Protein AF-A0A0S4XFN4-F1 (afdb_monomer_lite)

Organism: Ralstonia solanacearum (NCBI:txid305)

Structure (mmCIF, N/CA/C/O backbone):
data_AF-A0A0S4XFN4-F1
#
_entry.id   AF-A0A0S4XFN4-F1
#
loop_
_atom_site.group_PDB
_atom_site.id
_atom_site.type_symbol
_atom_site.label_atom_id
_atom_site.label_alt_id
_atom_site.label_comp_id
_atom_site.label_asym_id
_atom_site.label_entity_id
_atom_site.label_seq_id
_atom_site.pdbx_PDB_ins_code
_atom_site.Cartn_x
_atom_site.Cartn_y
_atom_site.Cartn_z
_atom_site.occupancy
_atom_site.B_iso_or_equiv
_atom_site.auth_seq_id
_atom_site.auth_comp_id
_atom_site.auth_asym_id
_atom_site.auth_atom_id
_atom_site.pdbx_PDB_model_num
ATOM 1 N N . MET A 1 1 ? -3.854 -12.424 0.498 1.00 67.44 1 MET A N 1
ATOM 2 C CA . MET A 1 1 ? -4.539 -12.427 1.811 1.00 67.44 1 MET A CA 1
ATOM 3 C C . MET A 1 1 ? -4.850 -10.984 2.187 1.00 67.44 1 MET A C 1
ATOM 5 O O . MET A 1 1 ? -4.017 -10.11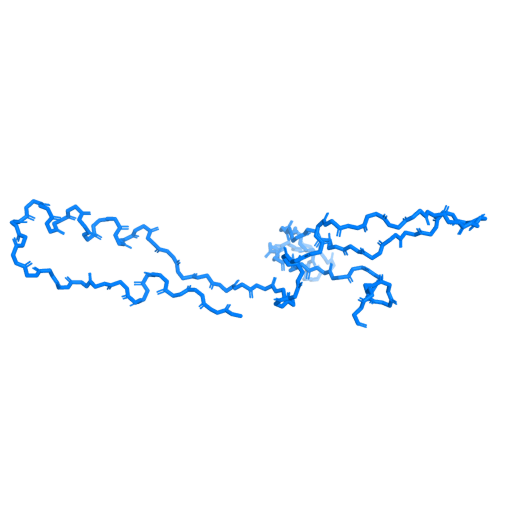9 1.930 1.00 67.44 1 MET A O 1
ATOM 9 N N . HIS A 1 2 ? -6.038 -10.716 2.727 1.00 80.19 2 HIS A N 1
ATOM 10 C CA . HIS A 1 2 ? -6.444 -9.388 3.195 1.00 80.19 2 HIS A CA 1
ATOM 11 C C . HIS A 1 2 ? -6.545 -9.426 4.715 1.00 80.19 2 HIS A C 1
ATOM 13 O O . HIS A 1 2 ? -7.244 -10.285 5.240 1.00 80.19 2 HIS A O 1
ATOM 19 N N . ASP A 1 3 ? -5.853 -8.521 5.394 1.00 85.25 3 ASP A N 1
ATOM 20 C CA . ASP A 1 3 ? -5.985 -8.312 6.832 1.00 85.25 3 ASP A CA 1
ATOM 21 C C . ASP A 1 3 ? -6.835 -7.054 7.040 1.00 85.25 3 ASP A C 1
ATOM 23 O O . ASP A 1 3 ? -6.391 -5.950 6.727 1.00 85.25 3 ASP A O 1
ATOM 27 N N . ARG A 1 4 ? -8.089 -7.226 7.470 1.00 90.50 4 ARG A N 1
ATOM 28 C CA . ARG A 1 4 ? -9.104 -6.162 7.564 1.00 90.50 4 ARG A CA 1
ATOM 29 C C . ARG A 1 4 ? -9.327 -5.692 9.002 1.00 90.50 4 ARG A C 1
ATOM 31 O O . ARG A 1 4 ? -10.453 -5.494 9.449 1.00 90.50 4 ARG A O 1
ATOM 38 N N . ALA A 1 5 ? -8.233 -5.528 9.740 1.00 90.94 5 ALA A N 1
ATOM 39 C CA . ALA A 1 5 ? -8.260 -5.195 11.159 1.00 90.94 5 ALA A CA 1
ATOM 40 C C . ALA A 1 5 ? -9.050 -3.915 11.497 1.00 90.94 5 ALA A C 1
ATOM 42 O O . ALA A 1 5 ? -9.652 -3.856 12.565 1.00 90.94 5 ALA A O 1
ATOM 43 N N . TYR A 1 6 ? -9.065 -2.899 10.627 1.00 92.62 6 TYR A N 1
ATOM 44 C CA . TYR A 1 6 ? -9.845 -1.679 10.856 1.00 92.62 6 TYR A CA 1
ATOM 45 C C . TYR A 1 6 ? -11.316 -1.875 10.493 1.00 92.62 6 TYR A C 1
ATOM 47 O O . TYR A 1 6 ? -12.203 -1.499 11.263 1.00 92.62 6 TYR A O 1
ATOM 55 N N . THR A 1 7 ? -11.576 -2.452 9.317 1.00 92.50 7 THR A N 1
ATOM 56 C CA . THR A 1 7 ? -12.943 -2.646 8.816 1.00 92.50 7 THR A CA 1
ATOM 57 C C . THR A 1 7 ? -13.747 -3.586 9.710 1.00 92.50 7 THR A C 1
ATOM 59 O O . THR A 1 7 ? -14.912 -3.306 9.992 1.00 92.50 7 THR A O 1
ATOM 62 N N . ASP A 1 8 ? -13.118 -4.647 10.212 1.00 94.31 8 ASP A N 1
ATOM 63 C CA . ASP A 1 8 ? -13.788 -5.669 11.018 1.00 94.31 8 ASP A CA 1
ATOM 64 C C . ASP A 1 8 ? -13.837 -5.309 12.518 1.00 94.31 8 ASP A C 1
ATOM 66 O O . ASP A 1 8 ? -14.423 -6.038 13.323 1.00 94.31 8 ASP A O 1
ATOM 70 N N . ALA A 1 9 ? -13.246 -4.180 12.929 1.00 92.44 9 ALA A N 1
ATOM 71 C CA . ALA A 1 9 ? -13.202 -3.784 14.331 1.00 92.44 9 ALA A CA 1
ATOM 72 C C . ALA A 1 9 ? -14.600 -3.426 14.887 1.00 92.44 9 ALA A C 1
ATOM 74 O O . ALA A 1 9 ? -15.328 -2.613 14.301 1.00 92.44 9 ALA A O 1
ATOM 75 N N . PRO A 1 10 ? -14.980 -3.945 16.071 1.00 91.75 10 PRO A N 1
ATOM 76 C CA . PRO A 1 10 ? -16.284 -3.673 16.660 1.00 91.75 10 PRO A CA 1
ATOM 77 C C . PRO A 1 10 ? -16.388 -2.216 17.125 1.00 91.75 10 PRO A C 1
ATOM 79 O O . PRO A 1 10 ? -15.597 -1.748 17.937 1.00 91.75 10 PRO A O 1
ATOM 82 N N . ARG A 1 11 ? -17.413 -1.497 16.654 1.00 88.62 11 ARG A N 1
ATOM 83 C CA . ARG A 1 11 ? -17.676 -0.099 17.057 1.00 88.62 11 ARG A CA 1
ATOM 84 C C . ARG A 1 11 ? -18.696 0.027 18.192 1.00 88.62 11 ARG A C 1
ATOM 86 O O . ARG A 1 11 ? -18.804 1.082 18.817 1.00 88.62 11 ARG A O 1
ATOM 93 N N . SER A 1 12 ? -19.434 -1.044 18.485 1.00 90.06 12 SER A N 1
ATOM 94 C CA . SER A 1 12 ? -20.398 -1.102 19.585 1.00 90.06 12 SER A CA 1
ATOM 95 C C . SER A 1 12 ? -19.869 -1.971 20.724 1.00 90.06 12 SER A C 1
ATOM 97 O O . SER A 1 12 ? -19.734 -3.183 20.577 1.00 90.06 12 SER A O 1
ATOM 99 N N . PHE A 1 13 ? -19.631 -1.358 21.883 1.00 87.50 13 PHE A N 1
ATOM 100 C CA . PHE A 1 13 ? -19.189 -2.066 23.086 1.00 87.50 13 PHE A CA 1
ATOM 101 C C . PHE A 1 13 ? -20.277 -2.035 24.160 1.00 87.50 13 PHE A C 1
ATOM 103 O O . PHE A 1 13 ? -20.596 -0.957 24.677 1.00 87.50 13 PHE A O 1
ATOM 110 N N . SER A 1 14 ? -20.850 -3.188 24.503 1.00 89.38 14 SER A N 1
ATOM 111 C CA . SER A 1 14 ? -21.749 -3.348 25.654 1.00 89.38 14 SER A CA 1
ATOM 112 C C . SER A 1 14 ? -20.949 -3.435 26.958 1.00 89.38 14 SER A C 1
ATOM 114 O O . SER A 1 14 ? -19.844 -3.969 26.980 1.00 89.38 14 SER A O 1
ATOM 116 N N . GLY A 1 15 ? -21.486 -2.897 28.056 1.00 88.62 15 GLY A N 1
ATOM 117 C CA . GLY A 1 15 ? -20.876 -3.024 29.390 1.00 88.62 15 GLY A CA 1
ATOM 118 C C . GLY A 1 15 ? -19.635 -2.158 29.657 1.00 88.62 15 GLY A C 1
ATOM 119 O O . GLY A 1 15 ? -19.111 -2.181 30.767 1.00 88.62 15 GLY A O 1
ATOM 120 N N . LEU A 1 16 ? -19.169 -1.356 28.689 1.00 87.12 16 LEU A N 1
ATOM 121 C CA . LEU A 1 16 ? -18.087 -0.388 28.904 1.00 87.12 16 LEU A CA 1
ATOM 122 C C . LEU A 1 16 ? -18.627 1.000 29.268 1.00 87.12 16 LEU A C 1
ATOM 124 O O . LEU A 1 16 ? -19.501 1.546 28.595 1.00 87.12 16 LEU A O 1
ATOM 128 N N . GLY A 1 17 ? -18.037 1.605 30.303 1.00 91.19 17 GLY A N 1
ATOM 129 C CA . GLY A 1 17 ? -18.274 3.006 30.653 1.00 91.19 17 GLY A CA 1
ATOM 130 C C . GLY A 1 17 ? -17.754 3.979 29.585 1.00 91.19 17 GLY A C 1
ATOM 131 O O . GLY A 1 17 ? -16.878 3.639 28.786 1.00 91.19 17 GLY A O 1
ATOM 132 N N . LYS A 1 18 ? -18.265 5.220 29.603 1.00 91.75 18 LYS A N 1
ATOM 133 C CA . LYS A 1 18 ? -18.005 6.250 28.573 1.00 91.75 18 LYS A CA 1
ATOM 134 C C . LYS A 1 18 ? -16.515 6.440 28.251 1.00 91.75 18 LYS A C 1
ATOM 136 O O . LYS A 1 18 ? -16.154 6.454 27.079 1.00 91.75 18 LYS A O 1
ATOM 141 N N . ARG A 1 19 ? -15.653 6.514 29.276 1.00 92.94 19 ARG A N 1
ATOM 142 C CA . ARG A 1 19 ? -14.198 6.691 29.114 1.00 92.94 19 ARG A CA 1
ATOM 143 C C . ARG A 1 19 ? -13.551 5.541 28.337 1.00 92.94 19 ARG A C 1
ATOM 145 O O . ARG A 1 19 ? -12.937 5.775 27.306 1.00 92.94 19 ARG A O 1
ATOM 152 N N . LYS A 1 20 ? -13.752 4.297 28.789 1.00 91.75 20 LYS A N 1
ATOM 153 C CA . LYS A 1 20 ? -13.171 3.112 28.133 1.00 91.75 20 LYS A CA 1
ATOM 154 C C . LYS A 1 20 ? -13.695 2.925 26.709 1.00 91.75 20 LYS A C 1
ATOM 156 O O . LYS A 1 20 ? -12.958 2.470 25.844 1.00 91.75 20 LYS A O 1
ATOM 161 N N . 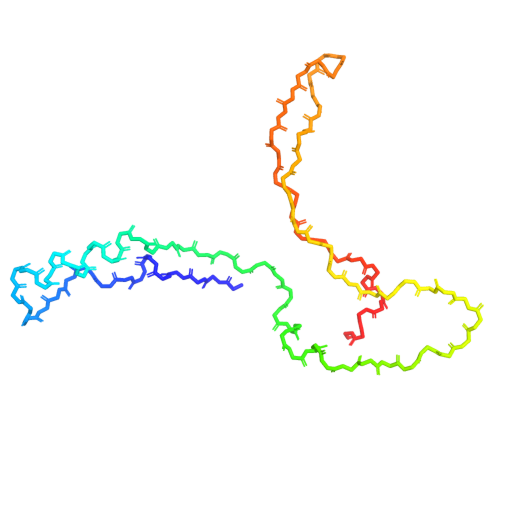ARG A 1 21 ? -14.957 3.288 26.448 1.00 92.62 21 ARG A N 1
ATOM 162 C CA . ARG A 1 21 ? -15.509 3.273 25.086 1.00 92.62 21 ARG A CA 1
ATOM 163 C C . ARG A 1 21 ? -14.776 4.268 24.177 1.00 92.62 21 ARG A C 1
ATOM 165 O O . ARG A 1 21 ? -14.450 3.908 23.053 1.00 92.62 21 ARG A O 1
ATOM 172 N N . ALA A 1 22 ? -14.505 5.483 24.656 1.00 93.25 22 ALA A N 1
ATOM 173 C CA . ALA A 1 22 ? -13.768 6.486 23.887 1.00 93.25 22 ALA A CA 1
ATOM 174 C C . ALA A 1 22 ? -12.325 6.040 23.590 1.00 93.25 22 ALA A C 1
ATOM 176 O O . ALA A 1 22 ? -11.883 6.151 22.452 1.00 93.25 22 ALA A O 1
ATOM 177 N N . GLU A 1 23 ? -11.633 5.461 24.577 1.00 94.88 23 GLU A N 1
ATOM 178 C CA . GLU A 1 23 ? -10.284 4.896 24.410 1.00 94.88 23 GLU A CA 1
ATOM 179 C C . GLU A 1 23 ? -10.257 3.801 23.334 1.00 94.88 23 GLU A C 1
ATOM 181 O O . GLU A 1 23 ? -9.457 3.873 22.405 1.00 94.88 23 GLU A O 1
ATOM 186 N N . ARG A 1 24 ? -11.188 2.838 23.383 1.00 92.81 24 ARG A N 1
ATOM 187 C CA . ARG A 1 24 ? -11.263 1.765 22.376 1.00 92.81 24 ARG A CA 1
ATOM 188 C C . ARG A 1 24 ? -11.576 2.276 20.974 1.00 92.81 24 ARG A C 1
ATOM 190 O O . ARG A 1 24 ? -11.009 1.779 20.010 1.00 92.81 24 ARG A O 1
ATOM 197 N N . LEU A 1 25 ? -12.446 3.276 20.841 1.00 94.25 25 LEU A N 1
ATOM 198 C CA . LEU A 1 25 ? -12.712 3.891 19.539 1.00 94.25 25 LEU A CA 1
ATOM 199 C C . LEU A 1 25 ? -11.485 4.644 19.001 1.00 94.25 25 LEU A C 1
ATOM 201 O O . LEU A 1 25 ? -11.235 4.600 17.798 1.00 94.25 25 LEU A O 1
ATOM 205 N N . ALA A 1 26 ? -10.707 5.292 19.872 1.00 94.62 26 ALA A N 1
ATOM 206 C CA . ALA A 1 26 ? -9.465 5.959 19.490 1.00 94.62 26 ALA A CA 1
ATOM 207 C C . ALA A 1 26 ? -8.372 4.963 19.065 1.00 94.62 26 ALA A C 1
ATOM 209 O O . ALA A 1 26 ? -7.649 5.228 18.108 1.00 94.62 26 ALA A O 1
ATOM 210 N N . GLU A 1 27 ? -8.271 3.811 19.734 1.00 93.69 27 GLU A N 1
ATOM 211 C CA . GLU A 1 27 ? -7.387 2.712 19.322 1.00 93.69 27 GLU A CA 1
ATOM 212 C C . GLU A 1 27 ? -7.799 2.139 17.963 1.00 93.69 27 GLU A C 1
ATOM 214 O O . GLU A 1 27 ? -6.957 1.993 17.081 1.00 93.69 27 GLU A O 1
ATOM 219 N N . ILE A 1 28 ? -9.097 1.885 17.755 1.00 94.25 28 ILE A N 1
ATOM 220 C CA . ILE A 1 28 ? -9.614 1.428 16.457 1.00 94.25 28 ILE A CA 1
ATOM 221 C C . ILE A 1 28 ? -9.301 2.445 15.360 1.00 94.25 28 ILE A C 1
ATOM 223 O O . ILE A 1 28 ? -8.926 2.052 14.263 1.00 94.25 28 ILE A O 1
ATOM 227 N N . GLY A 1 29 ? -9.392 3.745 15.652 1.00 91.75 29 GLY A N 1
ATOM 228 C CA . GLY A 1 29 ? -9.038 4.814 14.715 1.00 91.75 29 GLY A CA 1
ATOM 229 C C . GLY A 1 29 ? -7.595 4.769 14.195 1.00 91.75 29 GLY A C 1
ATOM 230 O O . GLY A 1 29 ? -7.318 5.367 13.161 1.00 91.75 29 GLY A O 1
ATOM 231 N N . GLN A 1 30 ? -6.693 4.063 14.882 1.00 92.88 30 GLN A N 1
ATOM 232 C CA . GLN A 1 30 ? -5.292 3.893 14.483 1.00 92.88 30 GLN A CA 1
ATOM 233 C C . GLN A 1 30 ? -5.038 2.595 13.703 1.00 92.88 30 GLN A C 1
ATOM 235 O O . GLN A 1 30 ? -3.920 2.369 13.239 1.00 92.88 30 GLN A O 1
ATOM 240 N N . LEU A 1 31 ? -6.042 1.723 13.572 1.00 93.25 31 LEU A N 1
ATOM 241 C CA . LEU A 1 31 ? -5.925 0.502 12.782 1.00 93.25 31 LEU A CA 1
ATOM 242 C C . LEU A 1 31 ? -5.990 0.833 11.288 1.00 93.25 31 LEU A C 1
ATOM 244 O O . LEU A 1 31 ? -6.681 1.758 10.863 1.00 93.25 31 LEU A O 1
ATOM 248 N N . TYR A 1 32 ? -5.303 0.027 10.483 1.00 92.44 32 TYR A N 1
ATOM 249 C CA . TYR A 1 32 ? -5.352 0.099 9.027 1.00 92.44 32 TYR A CA 1
ATOM 250 C C . TYR A 1 32 ? -5.587 -1.294 8.460 1.00 92.44 32 TYR A C 1
ATOM 252 O O . TYR A 1 32 ? -5.008 -2.270 8.941 1.00 92.44 32 TYR A O 1
ATOM 260 N N . ASP A 1 33 ? -6.382 -1.371 7.397 1.00 91.56 33 ASP A N 1
ATOM 261 C CA . ASP A 1 33 ? -6.492 -2.590 6.606 1.00 91.56 33 ASP A CA 1
ATOM 262 C C . ASP A 1 33 ? -5.242 -2.756 5.737 1.00 91.56 33 ASP A C 1
ATOM 264 O O . ASP A 1 33 ? -4.722 -1.797 5.159 1.00 91.56 33 ASP A O 1
ATOM 268 N N . ARG A 1 34 ? -4.738 -3.986 5.639 1.00 86.81 34 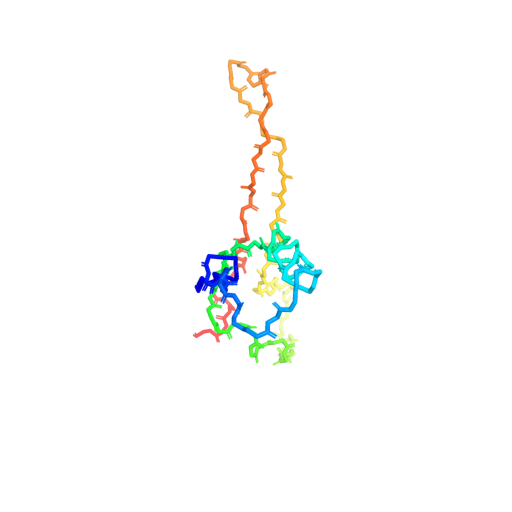ARG A N 1
ATOM 269 C CA . ARG A 1 34 ? -3.494 -4.306 4.939 1.00 86.81 34 ARG A CA 1
ATOM 270 C C . ARG A 1 34 ? -3.728 -5.357 3.865 1.00 86.81 34 ARG A C 1
ATOM 272 O O . ARG A 1 34 ? -4.346 -6.399 4.081 1.00 86.81 34 ARG A O 1
ATOM 279 N N . HIS A 1 35 ? -3.159 -5.101 2.693 1.00 81.62 35 HIS A N 1
ATOM 280 C CA . HIS A 1 35 ? -3.055 -6.083 1.620 1.00 81.62 35 HIS A CA 1
ATOM 281 C C . HIS A 1 35 ? -1.704 -6.789 1.740 1.00 81.62 35 HIS A C 1
ATOM 283 O O . HIS A 1 35 ? -0.656 -6.171 1.549 1.00 81.62 35 HIS A O 1
ATOM 289 N N . ILE A 1 36 ? -1.718 -8.082 2.060 1.00 77.94 36 ILE A N 1
ATOM 290 C CA . ILE A 1 36 ? -0.494 -8.883 2.138 1.00 77.94 36 ILE A CA 1
ATOM 291 C C . ILE A 1 36 ? -0.151 -9.341 0.720 1.00 77.94 36 ILE A C 1
ATOM 293 O O . ILE A 1 36 ? -0.863 -10.166 0.136 1.00 77.94 36 ILE A O 1
ATOM 297 N N . VAL 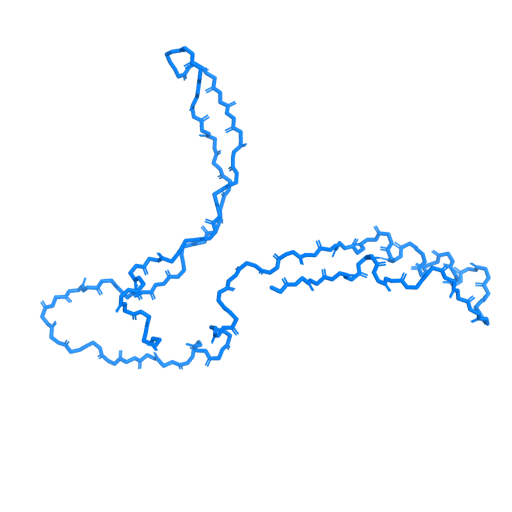A 1 37 ? 0.922 -8.773 0.164 1.00 70.44 37 VAL A N 1
ATOM 298 C CA . VAL A 1 37 ? 1.422 -9.068 -1.185 1.00 70.44 37 VAL A CA 1
ATOM 299 C C . VAL A 1 37 ? 2.632 -9.995 -1.086 1.00 70.44 37 VAL A C 1
ATOM 301 O O . VAL A 1 37 ? 3.718 -9.576 -0.696 1.00 70.44 37 VAL A O 1
ATOM 304 N N . GLY A 1 38 ? 2.427 -11.255 -1.459 1.00 65.44 38 GLY A N 1
ATOM 305 C CA . GLY A 1 38 ? 3.438 -12.307 -1.536 1.00 65.44 38 GLY A CA 1
ATOM 306 C C . GLY A 1 38 ? 2.770 -13.664 -1.818 1.00 65.44 38 GLY A C 1
ATOM 307 O O . GLY A 1 38 ? 1.571 -13.806 -1.565 1.00 65.44 38 GLY A O 1
ATOM 308 N N . PRO A 1 39 ? 3.486 -14.667 -2.352 1.00 61.06 39 PRO A N 1
ATOM 309 C CA . PRO A 1 39 ? 3.027 -16.046 -2.343 1.00 61.06 39 PRO A CA 1
ATOM 310 C C . PRO A 1 39 ? 2.885 -16.474 -0.884 1.00 61.06 39 PRO A C 1
ATOM 312 O O . PRO A 1 39 ? 3.814 -16.299 -0.098 1.00 61.06 39 PRO A O 1
ATOM 315 N N . ALA A 1 40 ? 1.743 -17.061 -0.532 1.00 52.50 40 ALA A N 1
ATOM 316 C CA . ALA A 1 40 ? 1.392 -17.474 0.830 1.00 52.50 40 ALA A CA 1
ATOM 317 C C . ALA A 1 40 ? 2.300 -18.574 1.438 1.00 52.50 40 ALA A C 1
ATOM 319 O O . ALA A 1 40 ? 1.969 -19.123 2.479 1.00 52.50 40 ALA A O 1
ATOM 320 N N . ILE A 1 41 ? 3.419 -18.920 0.791 1.00 50.41 41 ILE A N 1
ATOM 321 C CA . ILE A 1 41 ? 4.216 -20.126 1.062 1.00 50.41 41 ILE A CA 1
ATOM 322 C C . ILE A 1 41 ? 5.607 -19.799 1.646 1.00 50.41 41 ILE A C 1
ATOM 324 O O . ILE A 1 41 ? 6.274 -20.678 2.178 1.00 50.41 41 ILE A O 1
ATOM 328 N N . LEU A 1 42 ? 6.072 -18.544 1.627 1.00 52.16 42 LEU A N 1
ATOM 329 C CA . LEU A 1 42 ? 7.478 -18.249 1.961 1.00 52.16 42 LEU A CA 1
ATOM 330 C C . LEU A 1 42 ? 7.771 -17.848 3.415 1.00 52.16 42 LEU A C 1
ATOM 332 O O . LEU A 1 42 ? 8.942 -17.668 3.741 1.00 52.16 42 LEU A O 1
ATOM 336 N N . ASP A 1 43 ? 6.779 -17.804 4.306 1.00 48.62 43 ASP A N 1
ATOM 337 C CA . ASP A 1 43 ? 7.064 -17.673 5.747 1.00 48.62 43 ASP A CA 1
ATOM 338 C C . ASP A 1 43 ? 7.597 -18.988 6.355 1.00 48.62 43 ASP A C 1
ATOM 340 O O . ASP A 1 43 ? 8.191 -18.980 7.431 1.00 48.62 43 ASP A O 1
ATOM 344 N N . ALA A 1 44 ? 7.477 -20.115 5.639 1.00 44.88 44 ALA A N 1
ATOM 345 C CA . ALA A 1 44 ? 8.001 -21.418 6.061 1.00 44.88 44 ALA A CA 1
ATOM 346 C C . ALA A 1 44 ? 9.465 -21.686 5.638 1.00 44.88 44 ALA A C 1
ATOM 348 O O . ALA A 1 44 ? 10.034 -22.698 6.034 1.00 44.88 44 ALA A O 1
ATOM 349 N N . GLY A 1 45 ? 10.087 -20.812 4.833 1.00 43.78 45 GLY A N 1
ATOM 350 C CA . GLY A 1 45 ? 11.331 -21.123 4.108 1.00 43.78 45 GLY A CA 1
ATOM 351 C C . GLY A 1 45 ? 12.551 -20.253 4.424 1.00 43.78 45 GLY A C 1
ATOM 352 O O . GLY A 1 45 ? 13.517 -20.271 3.663 1.00 43.78 45 GLY A O 1
ATOM 353 N N . LEU A 1 46 ? 12.544 -19.470 5.511 1.00 46.34 46 LEU A N 1
ATOM 354 C CA . LEU A 1 46 ? 13.741 -18.725 5.951 1.00 46.34 46 LEU A CA 1
ATOM 355 C C . LEU A 1 46 ? 14.870 -19.641 6.461 1.00 46.34 46 LEU A C 1
ATOM 357 O O . LEU A 1 46 ? 15.998 -19.189 6.656 1.00 46.34 46 LEU A O 1
ATOM 361 N N . THR A 1 47 ? 14.607 -20.934 6.612 1.00 43.84 47 THR A N 1
ATOM 362 C CA . THR A 1 47 ? 15.591 -21.967 6.919 1.00 43.84 47 THR A CA 1
ATOM 363 C C . THR A 1 47 ? 15.695 -22.898 5.720 1.00 43.84 47 THR A C 1
ATOM 365 O O . THR A 1 47 ? 14.779 -23.651 5.446 1.00 43.84 47 THR A O 1
ATOM 368 N N . HIS A 1 48 ? 16.770 -22.776 4.951 1.00 41.22 48 HIS A N 1
ATOM 369 C CA . HIS A 1 48 ? 17.505 -23.840 4.252 1.00 41.22 48 HIS A CA 1
ATOM 370 C C . HIS A 1 48 ? 18.471 -23.100 3.322 1.00 41.22 48 HIS A C 1
ATOM 372 O O . HIS A 1 48 ? 18.148 -22.666 2.211 1.00 41.22 48 HIS A O 1
ATOM 378 N N . GLY A 1 49 ? 19.662 -22.832 3.855 1.00 46.59 49 GLY A N 1
ATOM 379 C CA . GLY A 1 49 ? 20.830 -22.634 3.016 1.00 46.59 49 GLY A CA 1
ATOM 380 C C . GLY A 1 49 ? 21.177 -23.992 2.426 1.00 46.59 49 GLY A C 1
ATOM 381 O O . GLY A 1 49 ? 21.533 -24.898 3.169 1.00 46.59 49 GLY A O 1
ATOM 382 N N . LEU A 1 50 ? 21.025 -24.143 1.114 1.00 48.88 50 LEU A N 1
ATOM 383 C CA . LEU A 1 50 ? 21.687 -25.226 0.398 1.00 48.88 50 LEU A CA 1
ATOM 384 C C . LEU A 1 50 ? 23.127 -24.778 0.102 1.00 48.88 50 LEU A C 1
ATOM 386 O O . LEU A 1 50 ? 23.325 -23.599 -0.221 1.00 48.88 50 LEU A O 1
ATOM 390 N N . PRO A 1 51 ? 24.127 -25.665 0.254 1.00 48.44 51 PRO A N 1
ATOM 391 C CA . PRO A 1 51 ? 25.506 -25.331 -0.051 1.00 48.44 51 PRO A CA 1
ATOM 392 C C . PRO A 1 51 ? 25.632 -25.116 -1.561 1.00 48.44 51 PRO A C 1
ATOM 394 O O . PRO A 1 51 ? 25.081 -25.874 -2.357 1.00 48.44 51 PRO A O 1
ATOM 397 N N . ALA A 1 52 ? 26.314 -24.037 -1.939 1.00 49.38 52 ALA A N 1
ATOM 398 C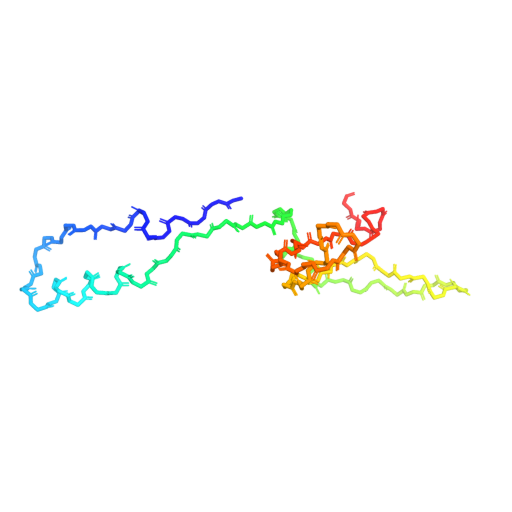 CA . ALA A 1 52 ? 26.678 -23.779 -3.320 1.00 49.38 52 ALA A CA 1
ATOM 399 C C . ALA A 1 52 ? 27.773 -24.774 -3.711 1.00 49.38 52 ALA A C 1
ATOM 401 O O . ALA A 1 52 ? 28.889 -24.668 -3.203 1.00 49.38 52 ALA A O 1
ATOM 402 N N . ASP A 1 53 ? 27.433 -25.723 -4.577 1.00 53.22 53 ASP A N 1
ATOM 403 C CA . ASP A 1 53 ? 28.416 -26.489 -5.327 1.00 53.22 53 ASP A CA 1
ATOM 404 C C . ASP A 1 53 ? 28.446 -25.988 -6.777 1.00 53.22 53 ASP A C 1
ATOM 406 O O . ASP A 1 53 ? 27.410 -25.685 -7.371 1.00 53.22 53 ASP A O 1
ATOM 410 N N . ASP A 1 54 ? 29.673 -25.904 -7.273 1.00 49.38 54 ASP A N 1
ATOM 411 C CA . ASP A 1 54 ? 30.149 -25.631 -8.627 1.00 49.38 54 ASP A CA 1
ATOM 412 C C . ASP A 1 54 ? 30.188 -24.186 -9.202 1.00 49.38 54 ASP A C 1
ATOM 414 O O . ASP A 1 54 ? 29.202 -23.562 -9.600 1.00 49.38 54 ASP A O 1
ATOM 418 N N . GLY A 1 55 ? 31.425 -23.679 -9.309 1.00 52.38 55 GLY A N 1
ATOM 419 C CA . GLY A 1 55 ? 31.973 -23.012 -10.502 1.00 52.38 55 GLY A CA 1
ATOM 420 C C . GLY A 1 55 ? 31.577 -21.573 -10.847 1.00 52.38 55 GLY A C 1
ATOM 421 O O . GLY A 1 55 ? 32.422 -20.815 -11.325 1.00 52.38 55 GLY A O 1
ATOM 422 N N . HIS A 1 56 ? 30.341 -21.140 -10.595 1.00 55.75 56 HIS A N 1
ATOM 423 C CA . HIS A 1 56 ? 29.866 -19.810 -10.988 1.00 55.75 56 HIS A CA 1
ATOM 424 C C . HIS A 1 56 ? 29.032 -19.174 -9.873 1.00 55.75 56 HIS A C 1
ATOM 426 O O . HIS A 1 56 ? 28.103 -19.778 -9.345 1.00 55.75 56 HIS A O 1
ATOM 432 N N . ARG A 1 57 ? 29.343 -17.923 -9.492 1.00 62.88 57 ARG A N 1
ATOM 433 C CA . ARG A 1 57 ? 28.603 -17.188 -8.448 1.00 62.88 57 ARG A CA 1
ATOM 434 C C . ARG A 1 57 ? 27.246 -16.733 -8.979 1.00 62.88 57 ARG A C 1
ATOM 436 O O . ARG A 1 57 ? 27.026 -15.558 -9.265 1.00 62.88 57 ARG A O 1
ATOM 443 N N . GLU A 1 58 ? 26.337 -17.678 -9.140 1.00 66.06 58 GLU A N 1
ATOM 444 C CA . GLU A 1 58 ? 24.989 -17.409 -9.601 1.00 66.06 58 GLU A CA 1
ATOM 445 C C . GLU A 1 58 ? 24.122 -16.884 -8.447 1.00 66.06 58 GLU A C 1
ATOM 447 O O . GLU A 1 58 ? 24.171 -17.365 -7.313 1.00 66.06 58 GLU A O 1
ATOM 452 N N . VAL A 1 59 ? 23.330 -15.845 -8.715 1.00 69.06 59 VAL A N 1
ATOM 453 C CA . VAL A 1 59 ? 22.539 -15.159 -7.684 1.00 69.06 59 VAL A CA 1
ATOM 454 C C . VAL A 1 59 ? 21.308 -15.992 -7.316 1.00 69.06 59 VAL A C 1
ATOM 456 O O . VAL A 1 59 ? 20.487 -16.316 -8.175 1.00 69.06 59 VAL A O 1
ATOM 459 N N . ARG A 1 60 ? 21.157 -16.297 -6.020 1.00 76.00 60 ARG A N 1
ATOM 460 C CA . ARG A 1 60 ? 19.995 -17.002 -5.453 1.00 76.00 60 ARG A CA 1
ATOM 461 C C . ARG A 1 60 ? 18.691 -16.232 -5.704 1.00 76.00 60 ARG A C 1
ATOM 463 O O . ARG A 1 60 ? 18.664 -14.997 -5.646 1.00 76.00 60 ARG A O 1
ATOM 470 N N . GLY A 1 61 ? 17.602 -16.975 -5.919 1.00 83.31 61 GLY A N 1
ATOM 471 C CA . GLY A 1 61 ? 16.255 -16.412 -5.955 1.00 83.31 61 GLY A CA 1
ATOM 472 C C . GLY A 1 61 ? 15.918 -15.698 -4.648 1.00 83.31 61 GLY A C 1
ATOM 473 O O . GLY A 1 61 ? 16.100 -16.256 -3.566 1.00 83.31 61 GLY A O 1
ATOM 474 N N . HIS A 1 62 ? 15.491 -14.440 -4.733 1.00 83.56 62 HIS A N 1
ATOM 475 C CA . HIS A 1 62 ? 15.200 -13.620 -3.557 1.00 83.56 62 HIS A CA 1
ATOM 476 C C . HIS A 1 62 ? 14.149 -12.549 -3.851 1.00 83.56 62 HIS A C 1
ATOM 478 O O . HIS A 1 62 ? 13.876 -12.193 -5.001 1.00 83.56 62 HIS A O 1
ATOM 484 N N . TRP A 1 63 ? 13.589 -11.995 -2.778 1.00 82.94 63 TRP A N 1
ATOM 485 C CA . TRP A 1 63 ? 12.708 -10.840 -2.844 1.00 82.94 63 TRP A CA 1
ATOM 486 C C . TRP A 1 63 ? 13.501 -9.553 -2.957 1.00 82.94 63 TRP A C 1
ATOM 488 O O . TRP A 1 63 ? 14.276 -9.198 -2.066 1.00 82.94 63 TRP A O 1
ATOM 498 N N . ARG A 1 64 ? 13.238 -8.793 -4.015 1.00 84.88 64 ARG A N 1
ATOM 499 C CA . ARG A 1 64 ? 13.667 -7.403 -4.075 1.00 84.88 64 ARG A CA 1
ATOM 500 C C . ARG A 1 64 ? 12.679 -6.545 -3.290 1.00 84.88 64 ARG A C 1
ATOM 502 O O . ARG A 1 64 ? 11.485 -6.540 -3.595 1.00 84.88 64 ARG A O 1
ATOM 509 N N . ARG A 1 65 ? 13.193 -5.824 -2.285 1.00 85.81 65 ARG A N 1
ATOM 510 C CA . ARG A 1 65 ? 12.398 -4.963 -1.396 1.00 85.81 65 ARG A CA 1
ATOM 511 C C . ARG A 1 65 ? 11.595 -3.917 -2.190 1.00 85.81 65 ARG A C 1
ATOM 513 O O . ARG A 1 65 ? 12.150 -3.307 -3.114 1.00 85.81 65 ARG A O 1
ATOM 520 N N . PRO A 1 66 ? 10.322 -3.678 -1.822 1.00 90.50 66 PRO A N 1
ATOM 521 C CA . PRO A 1 66 ? 9.556 -2.582 -2.391 1.00 90.50 66 PRO A CA 1
ATOM 522 C C . PRO A 1 66 ? 10.153 -1.242 -1.963 1.00 90.50 66 PRO A C 1
ATOM 524 O O . PRO A 1 66 ? 10.743 -1.127 -0.888 1.00 90.50 66 PRO A O 1
ATOM 527 N N . HIS A 1 67 ? 10.003 -0.228 -2.804 1.00 93.12 67 HIS A N 1
ATOM 528 C CA . HIS A 1 67 ? 10.489 1.117 -2.510 1.00 93.12 67 HIS A CA 1
ATOM 529 C C . HIS A 1 67 ? 9.719 2.165 -3.309 1.00 93.12 67 HIS A C 1
ATOM 531 O O . HIS A 1 67 ? 9.118 1.877 -4.346 1.00 93.12 67 HIS A O 1
ATOM 537 N N . PHE A 1 68 ? 9.769 3.405 -2.833 1.00 96.19 68 PHE A N 1
ATOM 538 C CA . PHE A 1 68 ? 9.312 4.548 -3.605 1.00 96.19 68 PHE A CA 1
ATOM 539 C C . PHE A 1 68 ? 10.427 5.056 -4.515 1.00 96.19 68 PHE A C 1
ATOM 541 O O . PHE A 1 68 ? 11.598 5.076 -4.136 1.00 96.19 68 PHE A O 1
ATOM 548 N N . LYS A 1 69 ? 10.058 5.490 -5.719 1.00 96.06 69 LYS A N 1
ATOM 549 C CA . LYS A 1 69 ? 10.981 6.079 -6.690 1.00 96.06 69 LYS A CA 1
ATOM 550 C C . LYS A 1 69 ? 10.371 7.338 -7.292 1.00 96.06 69 LYS A C 1
ATOM 552 O O . LYS A 1 69 ? 9.197 7.350 -7.652 1.00 96.06 69 LYS A O 1
ATOM 557 N N . MET A 1 70 ? 11.186 8.375 -7.468 1.00 97.56 70 MET A N 1
ATOM 558 C CA . MET A 1 70 ? 10.825 9.512 -8.316 1.00 97.56 70 MET A CA 1
ATOM 559 C C . MET A 1 70 ? 11.016 9.126 -9.784 1.00 97.56 70 MET A C 1
ATOM 561 O O . MET A 1 70 ? 12.144 8.986 -10.259 1.00 97.56 70 MET A O 1
ATOM 565 N N . GLN A 1 71 ? 9.916 8.920 -10.506 1.00 97.06 71 GLN A N 1
ATOM 566 C CA . GLN A 1 71 ? 9.934 8.543 -11.914 1.00 97.06 71 GLN A CA 1
ATOM 567 C C . GLN A 1 71 ? 9.825 9.784 -12.822 1.00 97.06 71 GLN A C 1
ATOM 569 O O . GLN A 1 71 ? 8.884 10.573 -12.668 1.00 97.06 71 GLN A O 1
ATOM 574 N N . PRO A 1 72 ? 10.753 9.965 -13.781 1.00 97.50 72 PRO A N 1
ATOM 575 C CA . PRO A 1 72 ? 10.635 10.993 -14.810 1.00 97.50 72 PRO A CA 1
ATOM 576 C C . PRO A 1 72 ? 9.437 10.737 -15.735 1.00 97.50 72 PRO A C 1
ATOM 578 O O . PRO A 1 72 ? 9.150 9.590 -16.078 1.00 97.50 72 PRO A O 1
ATOM 581 N N . HIS A 1 73 ? 8.738 11.800 -16.137 1.00 96.25 73 HIS A N 1
ATOM 582 C CA . HIS A 1 73 ? 7.634 11.740 -17.103 1.00 96.25 73 HIS A CA 1
ATOM 583 C C . HIS A 1 73 ? 7.392 13.103 -17.780 1.00 96.25 73 HIS A C 1
ATOM 585 O O . HIS A 1 73 ? 8.068 14.084 -17.467 1.00 96.25 73 HIS A O 1
ATOM 591 N N . GLY A 1 74 ? 6.423 13.158 -18.700 1.00 95.69 74 GLY A N 1
ATOM 592 C CA . GLY A 1 74 ? 6.066 14.366 -19.452 1.00 95.69 74 GLY A CA 1
ATOM 593 C C . GLY A 1 74 ? 7.009 14.658 -20.630 1.00 95.69 74 GLY A C 1
ATOM 594 O O . GLY A 1 74 ? 7.957 13.898 -20.861 1.00 95.69 74 GLY A O 1
ATOM 595 N N . PRO A 1 75 ? 6.760 15.744 -21.387 1.00 97.19 75 PRO A N 1
ATOM 596 C CA . PRO A 1 75 ? 7.610 16.149 -22.504 1.00 97.19 75 PRO A CA 1
ATOM 597 C C . PRO A 1 75 ? 9.065 16.292 -22.055 1.00 97.19 75 PRO A C 1
ATOM 599 O O . PRO A 1 75 ? 9.347 16.930 -21.037 1.00 97.19 75 PRO A O 1
ATOM 602 N N . ASN A 1 76 ? 9.981 15.658 -22.787 1.00 95.19 76 ASN A N 1
ATOM 603 C CA . ASN A 1 76 ? 11.417 15.637 -22.491 1.00 95.19 76 ASN A CA 1
ATOM 604 C C . ASN A 1 76 ? 11.772 15.190 -21.059 1.00 95.19 76 ASN A C 1
ATOM 606 O O . ASN A 1 76 ? 12.783 15.627 -20.515 1.00 95.19 76 ASN A O 1
ATOM 610 N N . ALA A 1 77 ? 10.945 14.345 -20.425 1.00 93.31 77 ALA A N 1
ATOM 611 C CA . ALA A 1 77 ? 11.164 13.885 -19.051 1.00 93.31 77 ALA A CA 1
ATOM 612 C C . ALA A 1 77 ? 11.346 15.042 -18.043 1.00 93.31 77 ALA A C 1
ATOM 614 O O . ALA A 1 77 ? 12.095 14.918 -17.072 1.00 93.31 77 ALA A O 1
ATOM 615 N N . SER A 1 78 ? 10.670 16.169 -18.270 1.00 96.19 78 SER A N 1
ATOM 616 C CA . SER A 1 78 ? 10.781 17.385 -17.451 1.00 96.19 78 SER A CA 1
ATOM 617 C C . SER A 1 78 ? 10.096 17.276 -16.086 1.00 96.19 78 SER A C 1
ATOM 619 O O . SER A 1 78 ? 10.491 17.956 -15.142 1.00 96.19 78 SER A O 1
ATOM 621 N N . LEU A 1 79 ? 9.110 16.389 -15.937 1.00 97.75 79 LEU A N 1
ATOM 622 C CA . LEU A 1 79 ? 8.329 16.236 -14.709 1.00 97.75 79 LEU A CA 1
ATOM 623 C C . LEU A 1 79 ? 8.780 15.011 -13.902 1.00 97.75 79 LEU A C 1
ATOM 625 O O . LEU A 1 79 ? 9.422 14.086 -14.412 1.00 97.75 79 LEU A O 1
ATOM 629 N N . ARG A 1 80 ? 8.442 14.977 -12.610 1.00 97.62 80 ARG A N 1
ATOM 630 C CA . ARG A 1 80 ? 8.718 13.850 -11.704 1.00 97.62 80 ARG A CA 1
ATOM 631 C C . ARG A 1 80 ? 7.437 13.447 -10.984 1.00 97.62 80 ARG A C 1
ATOM 633 O O . ARG A 1 80 ? 6.708 14.311 -10.515 1.00 97.62 80 ARG A O 1
ATOM 640 N N . LYS A 1 81 ? 7.164 12.146 -10.893 1.00 96.56 81 LYS A N 1
ATOM 641 C CA . LYS A 1 81 ? 6.067 11.599 -10.083 1.00 96.56 81 LYS A CA 1
ATOM 642 C C . LYS A 1 81 ? 6.607 10.582 -9.091 1.00 96.56 81 LYS A C 1
ATOM 644 O O . LYS A 1 81 ? 7.496 9.805 -9.441 1.00 96.56 81 LYS A O 1
ATOM 649 N N . LEU A 1 82 ? 6.077 10.580 -7.874 1.00 97.06 82 LEU A N 1
ATOM 650 C CA . LEU A 1 82 ? 6.389 9.547 -6.894 1.00 97.06 82 LEU A CA 1
ATOM 651 C C . LEU A 1 82 ? 5.598 8.287 -7.252 1.00 97.06 82 LEU A C 1
ATOM 653 O O . LEU A 1 82 ? 4.375 8.335 -7.365 1.00 97.06 82 LEU A O 1
ATOM 657 N N . VAL A 1 83 ? 6.290 7.169 -7.4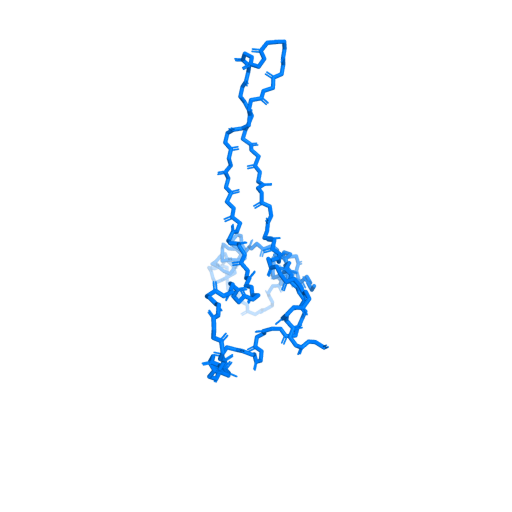56 1.00 95.88 83 VAL A N 1
ATOM 658 C CA . VAL A 1 83 ? 5.660 5.869 -7.718 1.00 95.88 83 VAL A CA 1
ATOM 659 C C . VAL A 1 83 ? 6.098 4.853 -6.680 1.00 95.88 83 VAL A C 1
ATOM 661 O O . VAL A 1 83 ? 7.251 4.854 -6.243 1.00 95.88 83 VAL A O 1
ATOM 664 N N . PHE A 1 84 ? 5.176 3.975 -6.300 1.00 93.06 84 PHE A N 1
ATOM 665 C CA . PHE A 1 84 ? 5.485 2.804 -5.497 1.00 93.06 84 PHE A CA 1
ATOM 666 C C . PHE A 1 84 ? 5.873 1.650 -6.419 1.00 93.06 84 PHE A C 1
ATOM 668 O O . PHE A 1 84 ? 5.080 1.220 -7.257 1.00 93.06 84 PHE A O 1
ATOM 675 N N . ILE A 1 85 ? 7.096 1.151 -6.267 1.00 92.31 85 ILE A N 1
ATOM 676 C CA . ILE A 1 85 ? 7.550 -0.063 -6.935 1.00 92.31 85 ILE A CA 1
ATOM 677 C C . ILE A 1 85 ? 7.319 -1.215 -5.964 1.00 92.31 85 ILE A C 1
ATOM 679 O O . ILE A 1 85 ? 7.971 -1.304 -4.921 1.00 92.31 85 ILE A O 1
ATOM 683 N N . GLY A 1 86 ? 6.366 -2.077 -6.318 1.00 88.88 86 GLY A N 1
ATOM 684 C CA . GLY A 1 86 ? 6.002 -3.243 -5.523 1.00 88.88 86 GLY A CA 1
ATOM 685 C C . GLY A 1 86 ? 7.137 -4.269 -5.396 1.00 88.88 86 GLY A C 1
ATOM 686 O O . GLY A 1 86 ? 8.119 -4.225 -6.146 1.00 88.88 86 GLY A O 1
ATOM 687 N N . PRO A 1 87 ? 7.013 -5.209 -4.446 1.00 88.31 87 PRO A N 1
ATOM 688 C CA . PRO A 1 87 ? 7.996 -6.271 -4.268 1.00 88.31 87 PRO A CA 1
ATOM 689 C C . PRO A 1 87 ? 8.092 -7.119 -5.544 1.00 88.31 87 PRO A C 1
ATOM 691 O O . PRO A 1 87 ? 7.084 -7.428 -6.175 1.00 88.31 87 PRO A O 1
ATOM 694 N N . THR A 1 88 ? 9.310 -7.484 -5.946 1.00 87.94 88 THR A N 1
ATOM 695 C CA . THR A 1 88 ? 9.551 -8.302 -7.149 1.00 87.94 88 THR A CA 1
ATOM 696 C C . THR A 1 88 ? 10.326 -9.557 -6.776 1.00 87.94 88 THR A C 1
ATOM 698 O O . THR A 1 88 ? 11.311 -9.471 -6.041 1.00 87.94 88 THR A O 1
ATOM 701 N N . ILE A 1 89 ? 9.926 -10.701 -7.325 1.00 86.06 89 ILE A N 1
ATOM 702 C CA . ILE A 1 89 ? 10.702 -11.937 -7.237 1.00 86.06 89 ILE A CA 1
ATOM 703 C C . ILE A 1 89 ? 11.829 -11.895 -8.270 1.00 86.06 89 ILE A C 1
ATOM 705 O O . ILE A 1 89 ? 11.577 -11.774 -9.467 1.00 86.06 89 ILE A O 1
ATOM 709 N N . VAL A 1 90 ? 13.074 -12.005 -7.813 1.00 84.88 90 VAL A N 1
ATOM 710 C CA . VAL A 1 90 ? 14.253 -12.147 -8.674 1.00 84.88 90 VAL A CA 1
ATOM 711 C C . VAL A 1 90 ? 14.587 -13.630 -8.784 1.00 84.88 90 VAL A C 1
ATOM 713 O O . VAL A 1 90 ? 14.628 -14.306 -7.761 1.00 84.88 90 VAL A O 1
ATOM 716 N N . ARG A 1 91 ? 14.838 -14.118 -10.009 1.00 83.94 91 ARG A N 1
ATOM 717 C CA . ARG A 1 91 ? 15.098 -15.541 -10.319 1.00 83.94 91 ARG A CA 1
ATOM 718 C C . ARG A 1 91 ? 14.007 -16.486 -9.772 1.00 83.94 91 ARG A C 1
ATOM 720 O O . ARG A 1 91 ? 14.291 -17.309 -8.899 1.00 83.94 91 ARG A O 1
ATOM 727 N N . PRO A 1 92 ? 12.749 -16.359 -10.252 1.00 77.56 92 PRO A N 1
ATOM 728 C CA . PRO A 1 92 ? 11.657 -17.230 -9.814 1.00 77.56 92 PRO A CA 1
ATOM 729 C C . PRO A 1 92 ? 11.896 -18.705 -10.159 1.00 77.56 92 PRO A C 1
ATOM 731 O O . PRO A 1 92 ? 11.431 -19.567 -9.429 1.00 77.56 92 PRO A O 1
ATOM 734 N N . ASP A 1 93 ? 12.687 -18.982 -11.200 1.00 79.81 93 ASP A N 1
ATOM 735 C CA . ASP A 1 93 ? 13.140 -20.310 -11.636 1.00 79.81 93 ASP A CA 1
ATOM 736 C C . ASP A 1 93 ? 13.912 -21.097 -10.563 1.00 79.81 93 ASP A C 1
ATOM 738 O O . ASP A 1 93 ? 14.080 -22.305 -10.687 1.00 79.81 93 ASP A O 1
ATOM 742 N N . ARG A 1 94 ? 14.407 -20.417 -9.520 1.00 72.12 94 ARG A N 1
ATOM 743 C CA . ARG A 1 94 ? 15.249 -21.000 -8.459 1.00 72.12 94 ARG A CA 1
ATOM 744 C C . ARG A 1 94 ? 14.682 -20.837 -7.057 1.00 72.12 94 ARG A C 1
ATOM 746 O O . ARG A 1 94 ? 15.360 -21.138 -6.073 1.00 72.12 94 ARG A O 1
ATOM 753 N N . LEU A 1 95 ? 13.459 -20.336 -6.945 1.00 67.75 95 LEU A N 1
ATOM 754 C CA . LEU A 1 95 ? 12.657 -20.584 -5.758 1.00 67.75 95 LEU A CA 1
ATOM 755 C C . LEU A 1 95 ? 12.155 -22.009 -5.937 1.00 67.75 95 LEU A C 1
ATOM 757 O O . LEU A 1 95 ? 11.348 -22.226 -6.828 1.00 67.75 95 LEU A O 1
ATOM 761 N N . GLY A 1 96 ? 12.709 -22.968 -5.194 1.00 61.34 96 GLY A N 1
ATOM 762 C CA . GLY A 1 96 ? 12.329 -24.383 -5.274 1.00 61.34 96 GLY A CA 1
ATOM 763 C C . GLY A 1 96 ? 10.883 -24.615 -4.832 1.00 61.34 96 GLY A C 1
ATOM 764 O O . GLY A 1 96 ? 10.660 -25.095 -3.725 1.00 61.34 96 GLY A O 1
ATOM 765 N N . LEU A 1 97 ? 9.941 -24.188 -5.673 1.00 56.34 97 LEU A N 1
ATOM 766 C CA . LEU A 1 97 ? 8.492 -24.333 -5.566 1.00 56.34 97 LEU A CA 1
ATOM 767 C C . LEU A 1 97 ? 8.039 -25.615 -6.263 1.00 56.34 97 LEU A C 1
ATOM 769 O O . LEU A 1 97 ? 8.591 -25.916 -7.346 1.00 56.34 97 LEU A O 1
#

Radius of gyration: 22.49 Å; chains: 1; bounding box: 54×44×53 Å

Secondary structure (DSSP, 8-state):
-EE-TTTTS----SS--HHHHHHHHHHHTT---EE--S-TTGGG-S-------SS--PPPPEEEPPEEEEEEESGGG-EEEEEEE--EEE-GGGS--

pLDDT: mean 80.43, std 17.35, range [41.22, 97.75]

Sequence (97 aa):
MHDRAYTDAPRSFSGLGKRKRAERLAEIGQLYDRHIVGPAILDAGLTHGLPADDGHREVRGHWRRPHFKMQPHGPNASLRKLVFIGPTIVRPDRLGL

Foldseek 3Di:
DKAPQLVPDDLDDPPDDPVVSVVSVVVSVPDDIDDDDDDPPCVVPPDDDDDDDDDDPDDAWDKDDKDWDFAFDDVVSPDTDIDIDDIDTDPPVRPPD

InterPro domains:
  IPR058915 Anti-CRISPR type V subtype A2-like [PF26125] (8-91)